Protein AF-A0A3E0R6Y0-F1 (afdb_monomer)

pLDDT: mean 80.86, std 17.76, range [41.88, 98.44]

Mean predicted aligned error: 10.15 Å

Secondary structure (DSSP, 8-state):
-HHHHHHHHHHHHHHHHHHHHHHHHHHHHHHHHHHHHHHHHHHHHHHTTSGGGS-HHHHTT-TTEEEETTTTEEEEPPP-----------

Structure (mmCIF, N/CA/C/O backbone):
data_AF-A0A3E0R6Y0-F1
#
_entry.id   AF-A0A3E0R6Y0-F1
#
loop_
_atom_site.group_PDB
_atom_site.id
_atom_site.type_symbol
_atom_site.label_atom_id
_atom_site.label_alt_id
_atom_site.label_comp_id
_atom_site.label_asym_id
_atom_site.label_entity_id
_atom_site.labe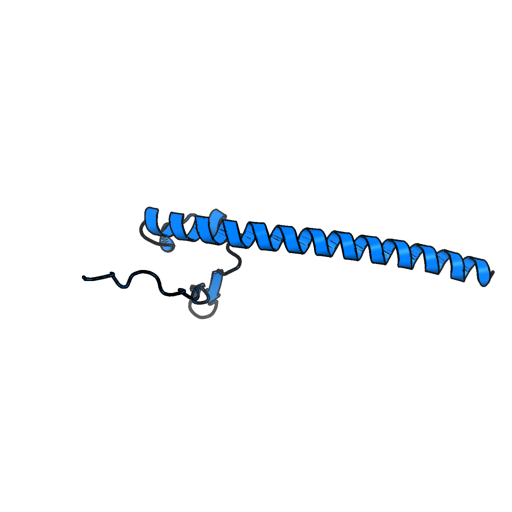l_seq_id
_atom_site.pdbx_PDB_ins_code
_atom_site.Cartn_x
_atom_site.Cartn_y
_atom_site.Cartn_z
_atom_site.occupancy
_atom_site.B_iso_or_equiv
_atom_site.auth_seq_id
_atom_site.auth_comp_id
_atom_site.auth_asym_id
_atom_site.auth_atom_id
_atom_site.pdbx_PDB_model_num
ATOM 1 N N . MET A 1 1 ? 29.639 -4.563 -29.949 1.00 78.88 1 MET A N 1
ATOM 2 C CA . MET A 1 1 ? 29.637 -4.803 -28.488 1.00 78.88 1 MET A CA 1
ATOM 3 C C . MET A 1 1 ? 29.036 -3.638 -27.704 1.00 78.88 1 MET A C 1
ATOM 5 O O . MET A 1 1 ? 28.124 -3.894 -26.938 1.00 78.88 1 MET A O 1
ATOM 9 N N . LEU A 1 2 ? 29.448 -2.379 -27.918 1.00 89.06 2 LEU A N 1
ATOM 10 C CA . LEU A 1 2 ? 28.852 -1.229 -27.209 1.00 89.06 2 LEU A CA 1
ATOM 11 C C . LEU A 1 2 ? 27.365 -0.987 -27.541 1.00 89.06 2 LEU A C 1
ATOM 13 O O . LEU A 1 2 ? 26.579 -0.770 -26.630 1.00 89.06 2 LEU A O 1
ATOM 17 N N . ALA A 1 3 ? 26.974 -1.073 -28.820 1.00 94.25 3 ALA A N 1
ATOM 18 C CA . ALA A 1 3 ? 25.575 -0.903 -29.235 1.00 94.25 3 ALA A CA 1
ATOM 19 C C . ALA A 1 3 ? 24.644 -1.931 -28.570 1.00 94.25 3 ALA A C 1
ATOM 21 O O . ALA A 1 3 ? 23.664 -1.538 -27.959 1.00 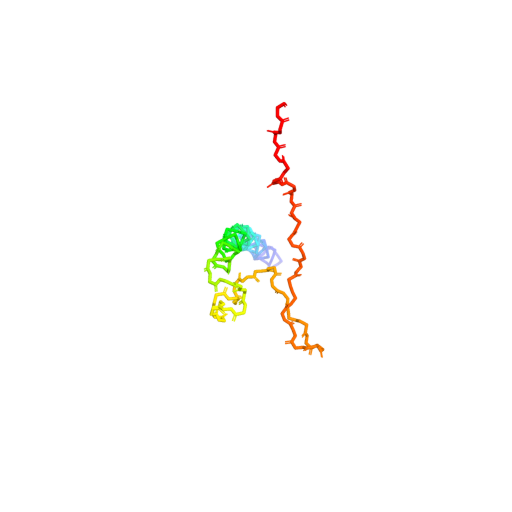94.25 3 ALA A O 1
ATOM 22 N N . GLN A 1 4 ? 25.035 -3.211 -28.565 1.00 94.81 4 GLN A N 1
ATOM 23 C CA . GLN A 1 4 ? 24.295 -4.258 -27.857 1.00 94.81 4 GLN A CA 1
ATOM 24 C C . GLN A 1 4 ? 24.129 -3.931 -26.370 1.00 94.81 4 GLN A C 1
ATOM 26 O O . GLN A 1 4 ? 23.031 -4.003 -25.852 1.00 94.81 4 GL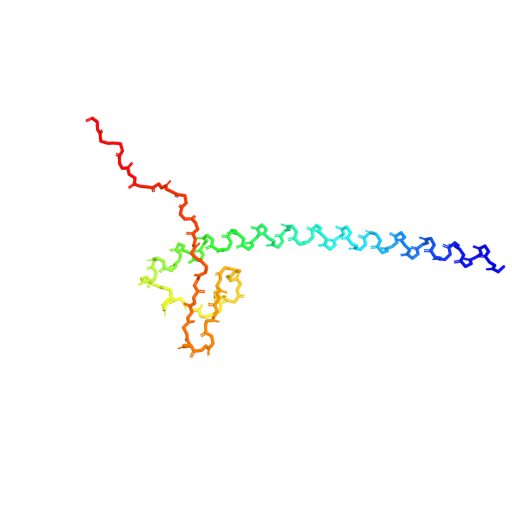N A O 1
ATOM 31 N N . ARG A 1 5 ? 25.200 -3.501 -25.687 1.00 96.31 5 ARG A N 1
ATOM 32 C CA . ARG A 1 5 ? 25.114 -3.134 -24.264 1.00 96.31 5 ARG A CA 1
ATOM 33 C C . ARG A 1 5 ? 24.212 -1.931 -24.003 1.00 96.31 5 ARG A C 1
ATOM 35 O O . ARG A 1 5 ? 23.568 -1.884 -22.964 1.00 96.31 5 ARG A O 1
ATOM 42 N N . ARG A 1 6 ? 24.171 -0.962 -24.920 1.00 97.44 6 ARG A N 1
ATOM 43 C CA . ARG A 1 6 ? 23.225 0.156 -24.845 1.00 97.44 6 ARG A CA 1
ATOM 44 C C . ARG A 1 6 ? 21.788 -0.340 -25.007 1.00 97.44 6 ARG A C 1
ATOM 46 O O . ARG A 1 6 ? 20.933 0.087 -24.245 1.00 97.44 6 ARG A O 1
ATOM 53 N N . ASP A 1 7 ? 21.541 -1.221 -25.971 1.00 98.06 7 ASP A N 1
ATOM 54 C CA . ASP A 1 7 ? 20.202 -1.747 -26.241 1.00 98.06 7 ASP A CA 1
ATOM 55 C C . ASP A 1 7 ? 19.719 -2.636 -25.073 1.00 98.06 7 ASP A C 1
ATOM 57 O O . ASP A 1 7 ? 18.588 -2.479 -24.622 1.00 98.06 7 ASP A O 1
ATOM 61 N N . ASP A 1 8 ? 20.607 -3.449 -24.483 1.00 98.00 8 ASP A N 1
ATOM 62 C CA . ASP A 1 8 ? 20.336 -4.202 -23.248 1.00 98.00 8 ASP A CA 1
ATOM 63 C C . ASP A 1 8 ? 19.950 -3.255 -22.089 1.00 98.00 8 ASP A C 1
ATOM 65 O O . ASP A 1 8 ? 19.002 -3.505 -21.346 1.00 98.00 8 ASP A O 1
ATOM 69 N N . LEU A 1 9 ? 20.683 -2.145 -21.913 1.00 97.69 9 LEU A N 1
ATOM 70 C CA . LEU A 1 9 ? 20.387 -1.159 -20.866 1.00 97.69 9 LEU A CA 1
ATOM 71 C C . LEU A 1 9 ? 19.048 -0.458 -21.099 1.00 97.69 9 LEU A C 1
ATOM 73 O O . LEU A 1 9 ? 18.313 -0.233 -20.140 1.00 97.69 9 LEU A O 1
ATOM 77 N N . GLN A 1 10 ? 18.730 -0.122 -22.349 1.00 98.06 10 GLN A N 1
ATOM 78 C CA . GLN A 1 10 ? 17.449 0.474 -22.723 1.00 98.06 10 GLN A CA 1
ATOM 79 C C . GLN A 1 10 ? 16.289 -0.430 -22.282 1.00 98.06 10 GLN A C 1
ATOM 81 O O . GLN A 1 10 ? 15.371 0.035 -21.611 1.00 98.06 10 GLN A O 1
ATOM 86 N N . GLU A 1 11 ? 16.367 -1.727 -22.583 1.00 98.31 11 GLU A N 1
ATOM 87 C CA . GLU A 1 11 ? 15.337 -2.701 -22.211 1.00 98.31 11 GLU A CA 1
ATOM 88 C C . GLU A 1 11 ? 15.184 -2.842 -20.687 1.00 98.31 11 GLU A C 1
ATOM 90 O O . GLU A 1 11 ? 14.064 -2.904 -20.165 1.00 98.31 11 GLU A O 1
ATOM 95 N N . LEU A 1 12 ? 16.301 -2.841 -19.953 1.00 98.38 12 LEU A N 1
ATOM 96 C CA . LEU A 1 12 ? 16.281 -2.877 -18.491 1.00 98.38 12 LEU A CA 1
ATOM 97 C C . LEU A 1 12 ? 15.623 -1.627 -17.898 1.00 98.38 12 LEU A C 1
ATOM 99 O O . LEU A 1 12 ? 14.800 -1.754 -16.992 1.00 98.38 12 LEU A O 1
ATOM 103 N N . TYR A 1 13 ? 15.934 -0.435 -18.414 1.00 98.44 13 TYR A N 1
ATOM 104 C CA . TYR A 1 13 ? 15.296 0.804 -17.962 1.00 98.44 13 TYR A CA 1
ATOM 105 C C . TYR A 1 13 ? 13.805 0.844 -18.295 1.00 98.44 13 TYR A C 1
ATOM 107 O O . TYR A 1 13 ? 13.007 1.243 -17.449 1.00 98.44 13 TYR A O 1
ATOM 115 N N . ASP A 1 14 ? 13.406 0.382 -19.479 1.00 98.44 14 ASP A N 1
ATOM 116 C CA . ASP A 1 14 ? 11.993 0.302 -19.853 1.00 98.44 14 ASP A CA 1
ATOM 117 C C . ASP A 1 14 ? 11.225 -0.651 -18.926 1.00 98.44 14 ASP A C 1
ATOM 119 O O . ASP A 1 14 ? 10.109 -0.351 -18.496 1.00 98.44 14 ASP A O 1
ATOM 123 N N . THR A 1 15 ? 11.837 -1.782 -18.570 1.00 98.44 15 THR A N 1
ATOM 124 C CA . THR A 1 15 ? 11.265 -2.742 -17.618 1.00 98.44 15 THR A CA 1
ATOM 125 C C . THR A 1 15 ? 11.162 -2.144 -16.219 1.00 98.44 15 THR A C 1
ATOM 127 O O . THR A 1 15 ? 10.115 -2.248 -15.580 1.00 98.44 15 THR A O 1
ATOM 130 N N . LEU A 1 16 ? 12.219 -1.471 -15.760 1.00 98.19 16 LEU A N 1
ATOM 131 C CA . LEU A 1 16 ? 12.256 -0.815 -14.458 1.00 98.19 16 LEU A CA 1
ATOM 132 C C . LEU A 1 16 ? 11.171 0.263 -14.343 1.00 98.19 16 LEU A C 1
ATOM 134 O O . LEU A 1 16 ? 10.433 0.290 -13.363 1.00 98.19 16 LEU A O 1
ATOM 138 N N . ASN A 1 17 ? 11.010 1.096 -15.372 1.00 98.19 17 ASN A N 1
ATOM 139 C CA . ASN A 1 17 ? 9.975 2.128 -15.409 1.00 98.19 17 ASN A CA 1
ATOM 140 C C . ASN A 1 17 ? 8.564 1.532 -15.324 1.00 98.19 17 ASN A C 1
ATOM 142 O O . ASN A 1 17 ? 7.714 2.050 -14.602 1.00 98.19 17 ASN A O 1
ATOM 146 N N . ARG A 1 18 ? 8.309 0.415 -16.017 1.00 98.12 18 ARG A N 1
ATOM 147 C CA . ARG A 1 18 ? 7.020 -0.293 -15.921 1.00 98.12 18 ARG A CA 1
ATOM 148 C C . ARG A 1 18 ? 6.791 -0.872 -14.528 1.00 98.12 18 ARG A C 1
ATOM 150 O O . ARG A 1 18 ? 5.673 -0.798 -14.030 1.00 98.12 18 ARG A O 1
ATOM 157 N N . ALA A 1 19 ? 7.829 -1.431 -13.906 1.00 98.31 19 ALA A N 1
ATOM 158 C CA . ALA A 1 19 ? 7.744 -1.959 -12.548 1.00 98.31 19 ALA A CA 1
ATOM 159 C C . ALA A 1 19 ? 7.436 -0.849 -11.532 1.00 98.31 19 ALA A C 1
ATOM 161 O O . ALA A 1 19 ? 6.551 -1.032 -10.704 1.00 98.31 19 ALA A O 1
ATOM 162 N N . TYR A 1 20 ? 8.084 0.314 -11.645 1.00 97.81 20 TYR A N 1
ATOM 163 C CA . TYR A 1 20 ? 7.775 1.475 -10.805 1.00 97.81 20 TYR A CA 1
ATOM 164 C C . TYR A 1 20 ? 6.347 1.969 -10.995 1.00 97.81 20 TYR A C 1
ATOM 166 O O . TYR A 1 20 ? 5.646 2.183 -10.015 1.00 97.81 20 TYR A O 1
ATOM 174 N N . ALA A 1 21 ? 5.888 2.095 -12.242 1.00 97.75 21 ALA A N 1
ATOM 175 C CA . ALA A 1 21 ? 4.508 2.481 -12.505 1.00 97.75 21 ALA A CA 1
ATOM 176 C C . ALA A 1 21 ? 3.517 1.476 -11.897 1.00 97.75 21 ALA A C 1
ATOM 178 O O . ALA A 1 21 ? 2.498 1.871 -11.340 1.00 97.75 21 ALA A O 1
ATOM 179 N N . LEU A 1 22 ? 3.802 0.173 -11.979 1.00 97.94 22 LEU A N 1
ATOM 180 C CA . LEU A 1 22 ? 2.964 -0.847 -11.353 1.00 97.94 22 LEU A CA 1
ATOM 181 C C . LEU A 1 22 ? 2.975 -0.738 -9.825 1.00 97.94 22 LEU A C 1
ATOM 183 O O . LEU A 1 22 ? 1.909 -0.817 -9.226 1.00 97.94 22 LEU A O 1
ATOM 187 N N . ALA A 1 23 ? 4.151 -0.559 -9.219 1.00 98.00 23 ALA A N 1
ATOM 188 C CA . ALA A 1 23 ? 4.292 -0.407 -7.775 1.00 98.00 23 ALA A CA 1
ATOM 189 C C . ALA A 1 23 ? 3.492 0.800 -7.278 1.00 98.00 23 ALA A C 1
ATOM 191 O O . ALA A 1 23 ? 2.659 0.644 -6.397 1.00 98.00 23 ALA A O 1
ATOM 192 N N . HIS A 1 24 ? 3.636 1.946 -7.942 1.00 97.56 24 HIS A N 1
ATOM 193 C CA . HIS A 1 24 ? 2.907 3.164 -7.605 1.00 97.56 24 HIS A CA 1
ATOM 194 C C . HIS A 1 24 ? 1.384 2.986 -7.699 1.00 97.56 24 HIS A C 1
ATOM 196 O O . HIS A 1 24 ? 0.656 3.288 -6.765 1.00 97.56 24 HIS A O 1
ATOM 202 N N . ASN A 1 25 ? 0.889 2.361 -8.773 1.00 97.75 25 ASN A N 1
ATOM 203 C CA . ASN A 1 25 ? -0.543 2.055 -8.893 1.00 97.75 25 ASN A CA 1
ATOM 204 C C . ASN A 1 25 ? -1.054 1.075 -7.818 1.00 97.75 25 ASN A C 1
ATOM 206 O O . ASN A 1 25 ? -2.261 0.990 -7.589 1.00 97.75 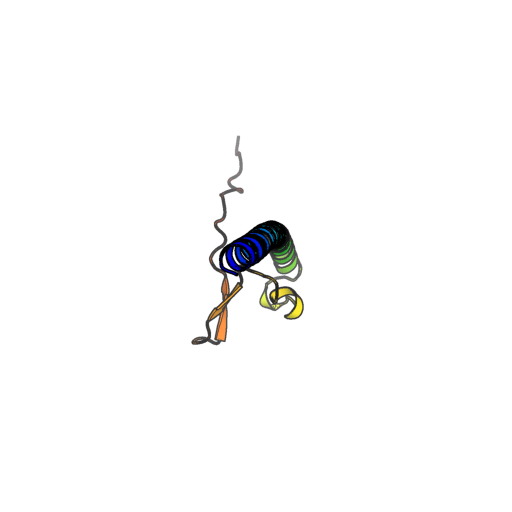25 ASN A O 1
ATOM 210 N N . ILE A 1 26 ? -0.180 0.236 -7.256 1.00 97.88 26 ILE A N 1
ATOM 211 C CA . ILE A 1 26 ? -0.530 -0.653 -6.144 1.00 97.88 26 ILE A CA 1
ATOM 212 C C . ILE A 1 26 ? -0.546 0.147 -4.844 1.00 97.88 26 ILE A C 1
ATOM 214 O O . ILE A 1 26 ? -1.494 -0.016 -4.087 1.00 97.88 26 ILE A O 1
ATOM 218 N N . GLU A 1 27 ? 0.440 1.016 -4.618 1.00 97.00 27 GLU A N 1
ATOM 219 C CA . GLU A 1 27 ? 0.494 1.930 -3.470 1.00 97.00 27 GLU A CA 1
ATOM 220 C C . GLU A 1 27 ? -0.783 2.773 -3.379 1.00 97.00 27 GLU A C 1
ATOM 222 O O . GLU A 1 27 ? -1.455 2.709 -2.356 1.00 97.00 27 GLU A O 1
ATOM 227 N N . ASP A 1 28 ? -1.212 3.414 -4.473 1.00 97.00 28 ASP A N 1
ATOM 228 C CA . ASP A 1 28 ? -2.451 4.210 -4.507 1.00 97.00 28 ASP A CA 1
ATOM 229 C C . ASP A 1 28 ? -3.690 3.393 -4.087 1.00 97.00 28 ASP A C 1
ATOM 231 O O . ASP A 1 28 ? -4.615 3.885 -3.440 1.00 97.00 28 ASP A O 1
ATOM 235 N N . LYS A 1 29 ? -3.734 2.111 -4.473 1.00 97.25 29 LYS A N 1
ATOM 236 C CA . LYS A 1 29 ? -4.840 1.210 -4.112 1.00 97.25 29 LYS A CA 1
ATOM 237 C C . LYS A 1 29 ? -4.765 0.763 -2.663 1.00 97.25 29 LYS A C 1
ATOM 239 O O . LYS A 1 29 ? -5.812 0.590 -2.048 1.00 97.25 29 LYS A O 1
ATOM 244 N N . VAL A 1 30 ? -3.560 0.517 -2.156 1.00 93.56 30 VAL A N 1
ATOM 245 C CA . VAL A 1 30 ? -3.342 0.181 -0.749 1.00 93.56 30 VAL A CA 1
ATOM 246 C C . VAL A 1 30 ? -3.790 1.356 0.110 1.00 93.56 30 VAL A C 1
ATOM 248 O O . VAL A 1 30 ? -4.628 1.148 0.975 1.00 93.56 30 VAL A O 1
ATOM 251 N N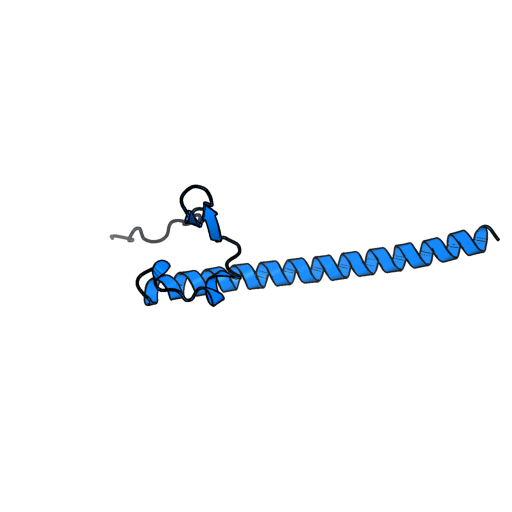 . GLU A 1 31 ? -3.360 2.577 -0.209 1.00 91.12 31 GLU A N 1
ATOM 252 C CA . GLU A 1 31 ? -3.738 3.793 0.520 1.00 91.12 31 GLU A CA 1
ATOM 253 C C . GLU A 1 31 ? -5.262 3.997 0.545 1.00 91.12 31 GLU A C 1
ATOM 255 O O . GLU A 1 31 ? -5.846 4.234 1.602 1.00 91.12 31 GLU A O 1
ATOM 260 N N . ALA A 1 32 ? -5.939 3.821 -0.596 1.00 92.31 32 ALA A N 1
ATOM 261 C CA . ALA A 1 32 ? -7.397 3.921 -0.656 1.00 92.31 32 ALA A CA 1
ATOM 262 C C . ALA A 1 32 ? -8.100 2.879 0.236 1.00 92.31 32 ALA A C 1
ATOM 264 O O . ALA A 1 32 ? -9.050 3.203 0.949 1.00 92.31 32 ALA A O 1
ATOM 265 N N . VAL A 1 33 ? -7.628 1.627 0.216 1.00 94.62 33 VAL A N 1
ATOM 266 C CA . VAL A 1 33 ? -8.194 0.547 1.038 1.00 94.62 33 VAL A CA 1
ATOM 267 C C . VAL A 1 33 ? -7.893 0.760 2.521 1.00 94.62 33 VAL A C 1
ATOM 269 O O . VAL A 1 33 ? -8.771 0.520 3.346 1.00 94.62 33 VAL A O 1
ATOM 272 N N . GLU A 1 34 ? -6.696 1.224 2.874 1.00 90.50 34 GLU A N 1
ATOM 273 C CA . GLU A 1 34 ? -6.317 1.550 4.252 1.00 90.50 34 GLU A CA 1
ATOM 274 C C . GLU A 1 34 ? -7.185 2.680 4.815 1.00 90.50 34 GLU A C 1
ATOM 276 O O . GLU A 1 34 ? -7.706 2.557 5.924 1.00 90.50 34 GLU A O 1
ATOM 281 N N . ALA A 1 35 ? -7.437 3.735 4.034 1.00 88.50 35 ALA A N 1
ATOM 282 C CA . ALA A 1 35 ? -8.318 4.827 4.438 1.00 88.50 35 ALA A CA 1
ATOM 283 C C . ALA A 1 35 ? -9.759 4.346 4.695 1.00 88.50 35 ALA A C 1
ATOM 285 O O . ALA A 1 35 ? -10.366 4.690 5.713 1.00 88.50 35 ALA A O 1
ATOM 286 N N . GLU A 1 36 ? -10.316 3.513 3.809 1.00 91.25 36 GLU A N 1
ATOM 287 C CA . GLU A 1 36 ? -11.637 2.906 4.023 1.00 91.25 36 GLU A CA 1
ATOM 288 C C . GLU A 1 36 ? -11.648 1.988 5.253 1.00 91.25 36 GLU A C 1
ATOM 290 O O . GLU A 1 36 ? -12.579 2.025 6.064 1.00 91.25 36 GLU A O 1
ATOM 295 N N . TYR A 1 37 ? -10.603 1.177 5.418 1.00 91.56 37 TYR A N 1
ATOM 296 C CA . TYR A 1 37 ? -10.461 0.267 6.547 1.00 91.56 37 TYR A CA 1
ATOM 297 C C . TYR A 1 37 ? -10.426 1.017 7.880 1.00 91.56 37 TYR A C 1
ATOM 299 O O . TYR A 1 37 ? -11.158 0.650 8.801 1.00 91.56 37 TYR A O 1
ATOM 307 N N . ASN A 1 38 ? -9.670 2.113 7.965 1.00 88.50 38 ASN A N 1
ATOM 308 C CA . ASN A 1 38 ? -9.605 2.968 9.149 1.00 88.50 38 ASN A CA 1
ATOM 309 C C . ASN A 1 38 ? -10.987 3.519 9.533 1.00 88.50 38 ASN A C 1
ATOM 311 O O . ASN A 1 38 ? -11.355 3.500 10.711 1.00 88.50 38 ASN A O 1
ATOM 315 N N . GLN A 1 39 ? -11.805 3.928 8.556 1.00 88.69 39 GLN A N 1
ATOM 316 C CA . GLN A 1 39 ? -13.179 4.373 8.820 1.00 88.69 39 GLN A CA 1
ATOM 317 C C . GLN A 1 39 ? -14.048 3.252 9.407 1.00 88.69 39 GLN A C 1
ATOM 319 O O . GLN A 1 39 ? -14.821 3.483 10.345 1.00 88.69 39 GLN A O 1
ATOM 324 N N . TYR A 1 40 ? -13.937 2.027 8.882 1.00 91.38 40 TYR A N 1
ATOM 325 C CA . TYR A 1 40 ? -14.658 0.875 9.429 1.00 91.38 40 TYR A CA 1
ATOM 326 C C . TYR A 1 40 ? -14.174 0.511 10.827 1.00 91.38 40 TYR A C 1
ATOM 328 O O . TYR A 1 40 ? -15.002 0.274 11.708 1.00 91.38 40 TYR A O 1
ATOM 336 N N . LEU A 1 41 ? -12.861 0.519 11.049 1.00 89.62 41 LEU A N 1
ATOM 337 C CA . LEU A 1 41 ? -12.250 0.246 12.342 1.00 89.62 41 LEU A CA 1
ATOM 338 C C . LEU A 1 41 ? -12.714 1.257 13.396 1.00 89.62 41 LEU A C 1
ATOM 340 O O . LEU A 1 41 ? -13.063 0.874 14.512 1.00 89.62 41 LEU A O 1
ATOM 344 N N . HIS A 1 42 ? -12.816 2.534 13.021 1.00 86.12 42 HIS A N 1
ATOM 345 C CA . HIS A 1 42 ? -13.328 3.594 13.883 1.00 86.12 42 HIS A CA 1
ATOM 346 C C . HIS A 1 42 ? -14.807 3.396 14.252 1.00 86.12 42 HIS A C 1
ATOM 348 O O . HIS A 1 42 ? -15.205 3.548 15.407 1.00 86.12 42 HIS A O 1
ATOM 354 N N . ARG A 1 43 ? -15.652 3.028 13.284 1.00 89.62 43 ARG A N 1
ATOM 355 C CA . ARG A 1 43 ? -17.063 2.712 13.563 1.00 89.62 43 ARG A CA 1
ATOM 356 C C . ARG A 1 43 ? -17.186 1.471 14.443 1.00 89.62 43 ARG A C 1
ATOM 358 O O . ARG A 1 43 ? -17.998 1.451 15.363 1.00 89.62 43 ARG A O 1
ATOM 365 N N . TYR A 1 44 ? -16.375 0.454 14.172 1.00 89.81 44 TYR A N 1
ATOM 366 C CA . TYR A 1 44 ? -16.363 -0.787 14.930 1.00 89.81 44 TYR A CA 1
ATOM 367 C C . TYR A 1 44 ? -15.949 -0.560 16.386 1.00 89.81 44 TYR A C 1
ATOM 369 O O . TYR A 1 44 ? -16.657 -1.014 17.282 1.00 89.81 44 TYR A O 1
ATOM 377 N N . SER A 1 45 ? -14.880 0.205 16.634 1.00 89.38 45 SER A N 1
ATOM 378 C CA . SER A 1 45 ? -14.411 0.512 17.992 1.00 89.38 45 SER A CA 1
ATOM 379 C C . SER A 1 45 ? -15.480 1.223 18.826 1.00 89.38 45 SER A C 1
ATOM 381 O O . SER A 1 45 ? -15.693 0.860 19.981 1.00 89.38 45 SER A O 1
ATOM 383 N N . LYS A 1 46 ? -16.238 2.154 18.226 1.00 89.25 46 LYS A N 1
ATOM 384 C CA . LYS A 1 46 ? -17.402 2.790 18.871 1.00 89.25 46 LYS A CA 1
ATOM 385 C C . LYS A 1 46 ? -18.479 1.774 19.263 1.00 89.25 46 LYS A C 1
ATOM 387 O O . LYS A 1 46 ? -19.039 1.871 20.351 1.00 89.25 46 LYS A O 1
ATOM 392 N N . VAL A 1 47 ? -18.764 0.793 18.404 1.00 93.25 47 VAL A N 1
ATOM 393 C CA . VAL A 1 47 ? -19.787 -0.241 18.656 1.00 93.25 47 VAL A CA 1
ATOM 394 C C . VAL A 1 47 ? -19.370 -1.200 19.769 1.00 93.25 47 VAL A C 1
ATOM 396 O O . VAL A 1 47 ? -20.203 -1.555 20.602 1.00 93.25 47 VAL A O 1
ATOM 399 N N . VAL A 1 48 ? -18.098 -1.602 19.816 1.00 91.50 48 VAL A N 1
ATOM 400 C CA . VAL A 1 48 ? -17.585 -2.490 20.875 1.00 91.50 48 VAL A CA 1
ATOM 401 C C . VAL A 1 48 ? -17.242 -1.751 22.173 1.00 91.50 48 VAL A C 1
ATOM 403 O O . VAL A 1 48 ? -16.719 -2.351 23.106 1.00 91.50 48 VAL A O 1
ATOM 406 N N . GLY A 1 49 ? -17.584 -0.463 22.264 1.00 88.50 49 GLY A N 1
ATOM 407 C CA . GLY A 1 49 ? -17.470 0.330 23.485 1.00 88.50 49 GLY A CA 1
ATOM 408 C C . GLY A 1 49 ? -16.064 0.844 23.782 1.00 88.50 49 GLY A C 1
ATOM 409 O O . GLY A 1 49 ? -15.806 1.211 24.920 1.00 88.50 49 GLY A O 1
ATOM 410 N N . GLY A 1 50 ? -15.175 0.866 22.789 1.00 83.94 50 GLY A N 1
ATOM 411 C CA . GLY A 1 50 ? -13.802 1.343 22.928 1.00 83.94 50 GLY A CA 1
ATOM 412 C C . GLY A 1 50 ? -12.803 0.514 22.123 1.00 83.94 50 GLY A C 1
ATOM 413 O O . GLY A 1 50 ? -13.061 -0.635 21.762 1.00 83.94 50 GLY A O 1
ATOM 414 N N . ILE A 1 51 ? -11.646 1.102 21.824 1.00 80.81 51 ILE A N 1
ATOM 415 C CA . ILE A 1 51 ? -10.575 0.446 21.057 1.00 80.81 51 ILE A CA 1
ATOM 416 C C . ILE A 1 51 ? -9.936 -0.707 21.838 1.00 80.81 51 ILE A C 1
ATOM 418 O O . ILE A 1 51 ? -9.516 -1.696 21.251 1.00 80.81 51 ILE A O 1
ATOM 422 N N . GLU A 1 52 ? -9.927 -0.622 23.166 1.00 82.75 52 GLU A N 1
ATOM 423 C CA . GLU A 1 52 ? -9.444 -1.662 24.072 1.00 82.75 52 GLU A CA 1
ATOM 424 C C . GLU A 1 52 ? -10.240 -2.970 23.963 1.00 82.75 52 GLU A C 1
ATOM 426 O O . GLU A 1 52 ? -9.757 -4.023 24.375 1.00 82.75 52 GLU A O 1
ATOM 431 N N . ASN A 1 53 ? -11.442 -2.906 23.381 1.00 87.06 53 ASN A N 1
ATOM 432 C CA . ASN A 1 53 ? -12.307 -4.055 23.130 1.00 87.06 53 ASN A CA 1
ATOM 433 C C . ASN A 1 53 ? -12.201 -4.573 21.682 1.00 87.06 53 ASN A C 1
ATOM 435 O O . ASN A 1 53 ? -12.871 -5.545 21.326 1.00 87.06 53 ASN A O 1
ATOM 439 N N . VAL A 1 54 ? -11.388 -3.937 20.832 1.00 86.00 54 VAL A N 1
ATOM 440 C CA . VAL A 1 54 ? -11.141 -4.376 19.454 1.00 86.00 54 VAL A CA 1
ATOM 441 C C . VAL A 1 54 ? -10.092 -5.486 19.450 1.00 86.00 54 VAL A C 1
ATOM 443 O O . VAL A 1 54 ? -9.048 -5.390 20.090 1.00 86.00 54 VAL A O 1
ATOM 446 N N . GLU A 1 55 ? -10.366 -6.561 18.710 1.00 86.44 55 GLU A N 1
ATOM 447 C CA . GLU A 1 55 ? -9.416 -7.660 18.542 1.00 86.44 55 GLU A CA 1
ATOM 448 C C . GLU A 1 55 ? -8.141 -7.173 17.841 1.00 86.44 55 GLU A C 1
ATOM 450 O O . GLU A 1 55 ? -8.205 -6.493 16.818 1.00 86.44 55 GLU A O 1
ATOM 455 N N . VAL A 1 56 ? -6.978 -7.569 18.369 1.00 82.12 56 VAL A N 1
ATOM 456 C CA . VAL A 1 56 ? -5.655 -7.121 17.898 1.00 82.12 56 VAL A CA 1
ATOM 457 C C . VAL A 1 56 ? -5.457 -7.346 16.397 1.00 82.12 56 VAL A C 1
ATOM 459 O O . VAL A 1 56 ? -4.866 -6.498 15.739 1.0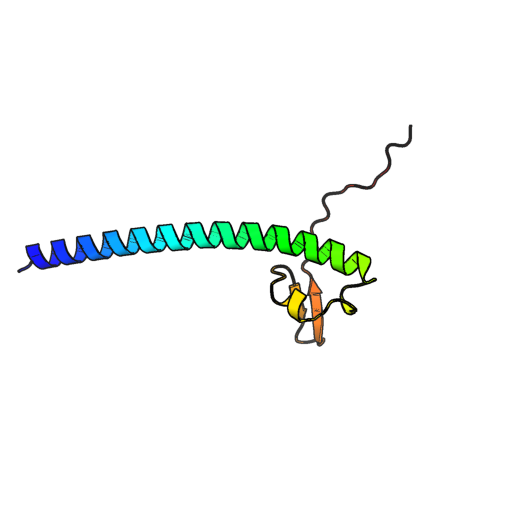0 82.12 56 VAL A O 1
ATOM 462 N N . GLY A 1 57 ? -6.011 -8.425 15.834 1.00 83.19 57 GLY A N 1
ATOM 463 C CA . GLY A 1 57 ? -5.926 -8.701 14.397 1.00 83.19 57 GLY A CA 1
ATOM 464 C C . GLY A 1 57 ? -6.551 -7.612 13.514 1.00 83.19 57 GLY A C 1
ATOM 465 O O . GLY A 1 57 ? -6.120 -7.428 12.381 1.00 83.19 57 GLY A O 1
ATOM 466 N N . PHE A 1 58 ? -7.521 -6.844 14.023 1.00 85.94 58 PHE A N 1
ATOM 467 C CA . PHE A 1 58 ? -8.082 -5.698 13.297 1.00 85.94 58 PHE A CA 1
ATOM 468 C C . PHE A 1 58 ? -7.217 -4.435 13.395 1.00 85.94 58 PHE A C 1
ATOM 470 O O . PHE A 1 58 ? -7.394 -3.502 12.620 1.00 85.94 58 PHE A O 1
ATOM 477 N N . LEU A 1 59 ? -6.284 -4.380 14.344 1.00 82.88 59 LEU A N 1
ATOM 478 C CA . LEU A 1 59 ? -5.395 -3.234 14.531 1.00 82.88 59 LEU A CA 1
ATOM 479 C C . LEU A 1 59 ? -4.160 -3.306 13.620 1.00 82.88 59 LEU A C 1
ATOM 481 O O . LEU A 1 59 ? -3.542 -2.282 13.360 1.00 82.88 59 LEU A O 1
ATOM 485 N N . GLU A 1 60 ? -3.818 -4.490 13.101 1.00 79.94 60 GLU A N 1
ATOM 486 C CA . GLU A 1 60 ? -2.624 -4.714 12.266 1.00 79.94 60 GLU A CA 1
ATOM 487 C C . GLU A 1 60 ? -2.602 -3.876 10.982 1.00 79.94 60 GLU A C 1
ATOM 489 O O . GLU A 1 60 ? -1.529 -3.536 10.487 1.00 79.94 60 GLU A O 1
ATOM 494 N N . TYR A 1 61 ? -3.781 -3.541 10.458 1.00 77.69 61 TYR A N 1
ATOM 495 C CA . TYR A 1 61 ? -3.952 -2.773 9.223 1.00 77.69 61 TYR A CA 1
ATOM 496 C C . TYR A 1 61 ? -4.478 -1.356 9.468 1.00 77.69 61 TYR A C 1
ATOM 498 O O . TYR A 1 61 ? -4.805 -0.651 8.516 1.00 77.69 61 TYR A O 1
ATOM 506 N N . GLY A 1 62 ? -4.585 -0.931 10.732 1.00 77.50 62 GLY A N 1
ATOM 507 C CA . GLY A 1 62 ? -4.938 0.445 11.055 1.00 77.50 62 GLY A CA 1
ATOM 508 C C . GLY A 1 62 ? -3.732 1.349 10.832 1.00 77.50 62 GLY A C 1
ATOM 509 O O . GLY A 1 62 ? -2.897 1.485 11.722 1.00 77.50 62 GLY A O 1
ATOM 510 N N . SER A 1 63 ? -3.629 1.964 9.654 1.00 70.31 63 SER A N 1
ATOM 511 C CA . SER A 1 63 ? -2.447 2.745 9.245 1.00 70.31 63 SER A CA 1
ATOM 512 C C . SER A 1 63 ? -2.212 4.013 10.079 1.00 70.31 63 SER A C 1
ATOM 514 O O . SER A 1 63 ? -1.131 4.594 10.051 1.00 70.31 63 SER A O 1
ATOM 516 N N . GLU A 1 64 ? -3.200 4.417 10.875 1.00 73.31 64 GLU A N 1
ATOM 517 C CA . GLU A 1 64 ? -3.144 5.587 11.754 1.00 73.31 64 GLU A CA 1
ATOM 518 C C . GLU A 1 64 ? -2.940 5.223 13.247 1.00 73.31 64 GLU A C 1
ATOM 520 O O . GLU A 1 64 ? -2.875 6.106 14.111 1.00 73.31 64 GLU A O 1
ATOM 525 N N . ILE A 1 65 ? -2.765 3.930 13.557 1.00 70.56 65 ILE A N 1
ATOM 526 C CA . ILE A 1 65 ? -2.423 3.425 14.894 1.00 70.56 65 ILE A CA 1
ATOM 527 C C . ILE A 1 65 ? -0.912 3.514 15.107 1.00 70.56 65 ILE A C 1
ATOM 529 O O . ILE A 1 65 ? -0.139 2.890 14.386 1.00 70.56 65 ILE A O 1
ATOM 533 N N . SER A 1 66 ? -0.476 4.211 16.154 1.00 64.94 66 SER A N 1
ATOM 534 C CA . SER A 1 66 ? 0.894 4.111 16.670 1.00 64.94 66 SER A CA 1
ATOM 535 C C . SER A 1 66 ? 0.912 3.413 18.032 1.00 64.94 66 SER A C 1
ATOM 537 O O . SER A 1 66 ? -0.058 3.438 18.786 1.00 64.94 66 SER A O 1
ATOM 539 N N . ILE A 1 67 ? 2.025 2.761 18.363 1.00 62.66 67 ILE A N 1
ATOM 540 C CA . ILE A 1 67 ? 2.268 2.211 19.701 1.00 62.66 67 ILE A CA 1
ATOM 541 C C . ILE A 1 67 ? 3.330 3.088 20.355 1.00 62.66 67 ILE A C 1
ATOM 543 O O . ILE A 1 67 ? 4.445 3.189 19.844 1.00 62.66 67 ILE A O 1
ATOM 547 N N . ASP A 1 68 ? 2.992 3.704 21.483 1.00 64.00 68 ASP A N 1
ATOM 548 C CA . ASP A 1 68 ? 3.967 4.298 22.386 1.00 64.00 68 ASP A CA 1
ATOM 549 C C . ASP A 1 68 ? 4.668 3.164 23.139 1.00 64.00 68 ASP A C 1
ATOM 551 O O . ASP A 1 68 ? 4.105 2.507 24.018 1.00 64.00 68 ASP A O 1
ATOM 555 N N . THR A 1 69 ? 5.905 2.888 22.741 1.00 56.69 69 THR A N 1
ATOM 556 C CA . THR A 1 69 ? 6.713 1.816 23.323 1.00 56.69 69 THR A CA 1
ATOM 557 C C . THR A 1 69 ? 7.285 2.161 24.694 1.00 56.69 69 THR A C 1
ATOM 559 O O . THR A 1 69 ? 7.733 1.250 25.390 1.00 56.69 69 THR A O 1
ATOM 562 N N . ASP A 1 70 ? 7.290 3.439 25.080 1.00 68.94 70 ASP A N 1
ATOM 563 C CA . ASP A 1 70 ? 7.821 3.896 26.365 1.00 68.94 70 ASP A CA 1
ATOM 564 C C . ASP A 1 70 ? 6.775 3.720 27.472 1.00 68.94 70 ASP A C 1
ATOM 566 O O . ASP A 1 70 ? 7.100 3.283 28.579 1.00 68.94 70 ASP A O 1
ATOM 570 N N . GLU A 1 71 ? 5.507 3.987 27.155 1.00 66.38 71 GLU A N 1
ATOM 571 C CA . GLU A 1 71 ? 4.383 3.812 28.081 1.00 66.38 71 GLU A CA 1
ATOM 572 C C . GLU A 1 71 ? 3.655 2.466 27.911 1.00 66.38 71 GLU A C 1
ATOM 574 O O . GLU A 1 71 ? 2.903 2.044 28.791 1.00 66.38 71 GLU A O 1
ATOM 579 N N . GLY A 1 72 ? 3.902 1.758 26.802 1.00 60.19 72 GLY A N 1
ATOM 580 C CA . GLY A 1 72 ? 3.162 0.548 26.434 1.00 60.19 72 GLY A CA 1
ATOM 581 C C . GLY A 1 72 ? 1.716 0.844 26.027 1.00 60.19 72 GLY A C 1
ATOM 582 O O . GLY A 1 72 ? 0.859 -0.039 26.110 1.00 60.19 72 GLY A O 1
ATOM 583 N N . THR A 1 73 ? 1.443 2.084 25.618 1.00 60.47 73 THR A N 1
ATOM 584 C CA . THR A 1 73 ? 0.106 2.597 25.309 1.00 60.47 73 THR A CA 1
ATOM 585 C C . THR A 1 73 ? -0.088 2.660 23.798 1.00 60.47 73 THR A C 1
ATOM 587 O O . THR A 1 73 ? 0.821 3.011 23.054 1.00 60.47 73 THR A O 1
ATOM 590 N N . ILE A 1 74 ? -1.282 2.338 23.306 1.00 63.41 74 ILE A N 1
ATOM 591 C CA . ILE A 1 74 ? -1.617 2.540 21.892 1.00 63.41 74 ILE A CA 1
ATOM 592 C C . ILE A 1 74 ? -2.015 4.010 21.719 1.00 63.41 74 ILE A C 1
ATOM 594 O O . ILE A 1 74 ? -2.981 4.465 22.331 1.00 63.41 74 ILE A O 1
ATOM 598 N N . VAL A 1 75 ? -1.265 4.753 20.905 1.00 60.66 75 VAL A N 1
ATOM 599 C CA . VAL A 1 75 ? -1.486 6.174 20.618 1.00 60.66 75 VAL A CA 1
ATOM 600 C C . VAL A 1 75 ? -1.942 6.312 19.176 1.00 60.66 75 VAL A C 1
ATOM 602 O O . VAL A 1 75 ? -1.211 6.012 18.239 1.00 60.66 75 VAL A O 1
ATOM 605 N N . PHE A 1 76 ? -3.159 6.797 18.981 1.00 63.53 76 PHE A N 1
ATOM 606 C CA . PHE A 1 76 ? -3.596 7.213 17.656 1.00 63.53 76 PHE A CA 1
ATOM 607 C C . PHE A 1 76 ? -3.050 8.603 17.352 1.00 63.53 76 PHE A C 1
ATOM 609 O O . PHE A 1 76 ? -3.127 9.495 18.203 1.00 63.53 76 PHE A O 1
ATOM 616 N N . THR A 1 77 ? -2.567 8.814 16.127 1.00 59.88 77 THR A N 1
ATOM 617 C CA . THR A 1 77 ? -2.464 10.185 15.616 1.00 59.88 77 THR A CA 1
ATOM 618 C C . THR A 1 77 ? -3.877 10.765 15.675 1.00 59.88 77 THR A C 1
ATOM 620 O O . THR A 1 77 ? -4.795 10.087 15.211 1.00 59.88 77 THR A O 1
ATOM 623 N N . PRO A 1 78 ? -4.110 11.933 16.305 1.00 50.66 78 PRO A N 1
ATOM 624 C CA . PRO A 1 78 ? -5.454 12.465 16.430 1.00 50.66 78 PRO A CA 1
ATOM 625 C C . PRO A 1 78 ? -6.057 12.564 15.038 1.00 50.66 78 PRO A C 1
ATOM 627 O O . PRO A 1 78 ? -5.548 13.307 14.197 1.00 50.66 78 PRO A O 1
ATOM 630 N N . TRP A 1 79 ? -7.118 11.795 14.809 1.00 53.84 79 TRP A N 1
ATOM 631 C CA . TRP A 1 79 ? -7.985 11.963 13.661 1.00 53.84 79 TRP A CA 1
ATOM 632 C C . TRP A 1 79 ? -8.312 13.452 13.603 1.00 53.84 79 TRP A C 1
ATOM 634 O O . TRP A 1 79 ? -8.850 13.986 14.581 1.00 53.84 79 TRP A O 1
ATOM 644 N N . GLN A 1 80 ? -7.929 14.148 12.529 1.00 46.06 80 GLN A N 1
ATOM 645 C CA . GLN A 1 80 ? -8.479 15.478 12.311 1.00 46.06 80 GLN A CA 1
ATOM 646 C C . GLN A 1 80 ? -9.980 15.263 12.158 1.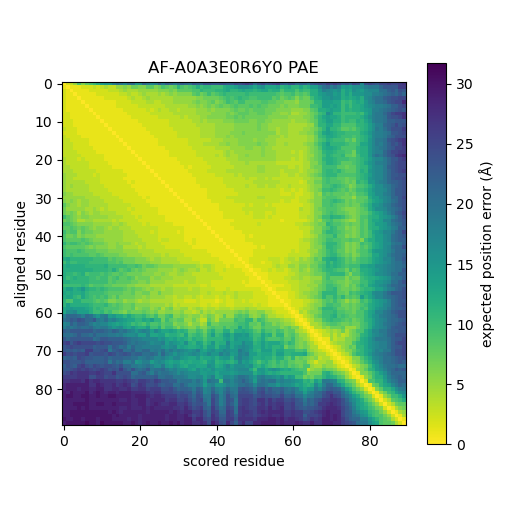00 46.06 80 GLN A C 1
ATOM 648 O O . GLN A 1 80 ? -10.458 14.768 11.143 1.00 46.06 80 GLN A O 1
ATOM 653 N N . SER A 1 81 ? -10.704 15.527 13.240 1.00 45.03 81 SER A N 1
ATOM 654 C CA . SER A 1 81 ? -12.132 15.741 13.185 1.00 45.03 81 SER A CA 1
ATOM 655 C C . SER A 1 81 ? -12.273 16.996 12.346 1.00 45.03 81 SER A C 1
ATOM 657 O O . SER A 1 81 ? -12.008 18.095 12.828 1.00 45.03 81 SER A O 1
ATOM 659 N N . GLU A 1 82 ? -12.608 16.836 11.069 1.00 48.28 82 GLU A N 1
ATOM 660 C CA . GLU A 1 82 ? -13.444 17.863 10.477 1.00 48.28 82 GLU A CA 1
ATOM 661 C C . GLU A 1 82 ? -14.728 17.855 11.307 1.00 48.28 82 GLU A C 1
ATOM 663 O O . GLU A 1 82 ? -15.386 16.826 11.477 1.00 48.28 82 GLU A O 1
ATOM 668 N N . GLU A 1 83 ? -14.912 18.982 11.984 1.00 51.12 83 GLU A N 1
ATOM 669 C CA . GLU A 1 83 ? -16.146 19.475 12.572 1.00 51.12 83 GLU A CA 1
ATOM 670 C C . GLU A 1 83 ? -17.371 18.892 11.856 1.00 51.12 83 GLU A C 1
ATOM 672 O O . GLU A 1 83 ? -17.520 19.107 10.663 1.00 51.12 83 GLU A O 1
ATOM 677 N N . ASP A 1 84 ? -18.221 18.160 12.578 1.00 48.09 84 ASP A N 1
ATOM 678 C CA . ASP A 1 84 ? -19.630 17.944 12.220 1.00 48.09 84 ASP A CA 1
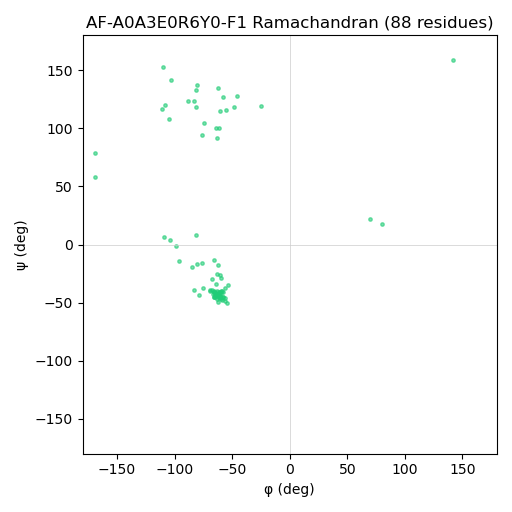ATOM 679 C C . ASP A 1 84 ? 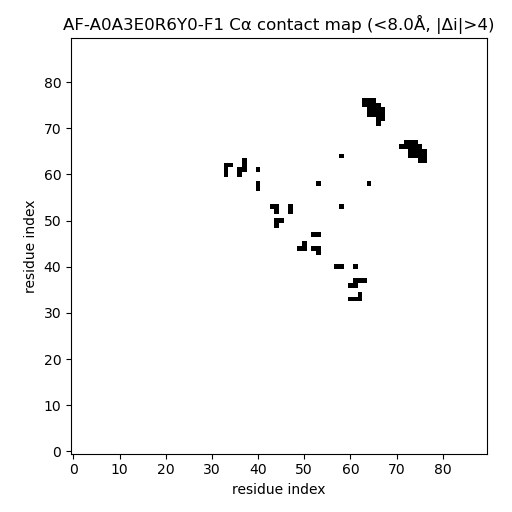-20.346 17.287 13.414 1.00 48.09 84 ASP A C 1
ATOM 681 O O . ASP A 1 84 ? -20.505 16.067 13.476 1.00 48.09 84 ASP A O 1
ATOM 685 N N . ASP A 1 85 ? -20.694 18.110 14.411 1.00 43.59 85 ASP A N 1
ATOM 686 C CA . ASP A 1 85 ? -21.947 17.999 15.184 1.00 43.59 85 ASP A CA 1
ATOM 687 C C . ASP A 1 85 ? -22.139 19.259 16.065 1.00 43.59 85 ASP A C 1
ATOM 689 O O . ASP A 1 85 ? -22.217 19.183 17.289 1.00 43.59 85 ASP A O 1
ATOM 693 N N . ASP A 1 86 ? -22.185 20.447 15.447 1.00 41.88 86 ASP A N 1
ATOM 694 C CA . ASP A 1 86 ? -22.848 21.602 16.067 1.00 41.88 86 ASP A CA 1
ATOM 695 C C . ASP A 1 86 ? -24.185 21.811 15.343 1.00 41.88 86 ASP A C 1
ATOM 697 O O . ASP A 1 86 ? -24.249 22.188 14.172 1.00 41.88 86 ASP A O 1
ATOM 701 N N . GLU A 1 87 ? -25.248 21.471 16.067 1.00 44.06 87 GLU A N 1
ATOM 702 C CA . GLU A 1 87 ? -26.658 21.542 15.702 1.00 44.06 87 GLU A CA 1
ATOM 703 C C . GLU A 1 87 ? -27.028 22.882 15.029 1.00 44.06 87 GLU A C 1
ATOM 705 O O . GLU A 1 87 ? -26.813 23.960 15.589 1.00 44.06 87 GLU A O 1
ATOM 710 N N . GLU A 1 88 ? -27.670 22.822 13.853 1.00 50.34 88 GLU A N 1
ATOM 711 C CA . GLU A 1 88 ? -28.532 23.914 13.385 1.00 50.34 88 GLU A CA 1
ATOM 712 C C . GLU A 1 88 ? -29.707 24.054 14.369 1.00 50.34 88 GLU A C 1
ATOM 714 O O . GLU A 1 88 ? -30.737 23.391 14.224 1.00 50.34 88 GLU A O 1
ATOM 719 N N . ASP A 1 89 ? -29.551 24.909 15.381 1.00 48.03 89 ASP A N 1
ATOM 720 C CA . ASP A 1 89 ? -30.668 25.381 16.198 1.00 48.03 89 ASP A CA 1
ATOM 721 C C . ASP A 1 89 ? -31.271 26.640 15.543 1.00 48.03 89 ASP A C 1
ATOM 723 O O . ASP A 1 89 ? -30.570 27.607 15.225 1.00 48.03 89 ASP A O 1
ATOM 727 N N . TYR A 1 90 ? -32.574 26.554 15.266 1.00 52.09 90 TYR A N 1
ATOM 728 C CA . TYR A 1 90 ? -33.387 27.472 14.452 1.00 52.09 90 TYR A CA 1
ATOM 729 C C . TYR A 1 90 ? -33.586 28.870 15.060 1.00 52.09 90 TYR A C 1
ATOM 731 O O . TYR A 1 90 ? -33.825 28.975 16.285 1.00 52.09 90 TYR A O 1
#

Foldseek 3Di:
DVVVVVVVVVVVVVVVVVVVVVVVVVVVVLVVVLVVLLVVLVVVQVVLPHPVSDDVVSVVSNPQWDQPPVVRDIDGPPDPPPDDDDDPDD

Sequence (90 aa):
MLAQRRDDLQELYDTLNRAYALAHNIEDKVEAVEAEYNQYLHRYSKVVGGIENVEVGFLEYGSEISIDTDEGTIVFTPWQSEEDDDEEDY

Solvent-accessible surface area (backbone atoms only — not comparable to full-atom values): 5508 Å² total; per-residue (Å²): 111,69,66,58,53,50,53,54,50,52,54,52,51,56,50,50,52,52,51,51,55,52,50,51,60,46,49,60,50,49,53,55,50,36,56,55,46,40,55,51,52,54,55,47,20,62,73,58,74,32,64,92,64,48,61,67,80,69,53,77,62,30,83,59,62,41,71,39,79,89,80,73,40,82,40,62,66,78,74,81,73,75,85,85,85,80,78,92,76,131

Radius of gyration: 22.66 Å; Cα contacts (8 Å, |Δi|>4): 40; chains: 1; bounding box: 63×36×57 Å